Protein AF-A0A410PPL2-F1 (afdb_monomer)

Structure (mmCIF, N/CA/C/O backbone):
data_AF-A0A410PPL2-F1
#
_entry.id   AF-A0A410PPL2-F1
#
loop_
_atom_site.group_PDB
_atom_site.id
_atom_site.type_symbol
_atom_site.label_atom_id
_atom_site.label_alt_id
_atom_site.label_comp_id
_atom_site.label_asym_id
_atom_site.label_entity_id
_atom_site.label_seq_id
_atom_site.pdbx_PDB_ins_code
_atom_site.Cartn_x
_atom_site.Cartn_y
_atom_site.Cartn_z
_atom_site.occupancy
_atom_site.B_iso_or_equiv
_atom_site.auth_seq_id
_atom_site.auth_comp_id
_atom_site.auth_asym_id
_atom_site.auth_atom_id
_atom_site.pdbx_PDB_model_num
ATOM 1 N N . MET A 1 1 ? -19.068 -9.898 55.890 1.00 44.88 1 MET A N 1
ATOM 2 C CA . MET A 1 1 ? -19.303 -8.503 55.470 1.00 44.88 1 MET A CA 1
ATOM 3 C C . MET A 1 1 ? -19.093 -8.444 53.971 1.00 44.88 1 MET A C 1
ATOM 5 O O . MET A 1 1 ? -17.971 -8.667 53.539 1.00 44.88 1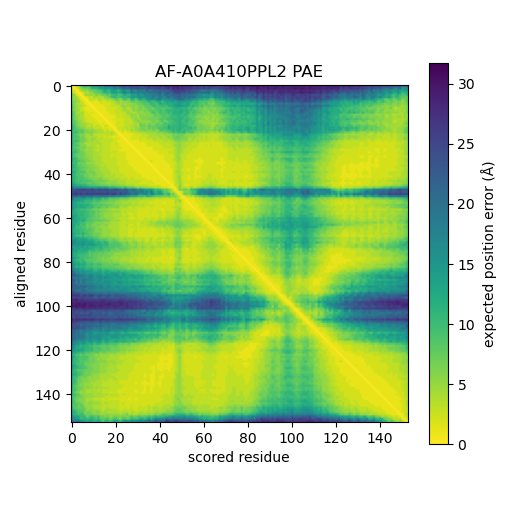 MET A O 1
ATOM 9 N N . SER A 1 2 ? -20.160 -8.252 53.198 1.00 61.88 2 SER A N 1
ATOM 10 C CA . SER A 1 2 ? -20.072 -7.863 51.789 1.00 61.88 2 SER A CA 1
ATOM 11 C C . SER A 1 2 ? -20.031 -6.339 51.734 1.00 61.88 2 SER A C 1
ATOM 13 O O . SER A 1 2 ? -20.792 -5.682 52.442 1.00 61.88 2 SER A O 1
ATOM 15 N N . PHE A 1 3 ? -19.109 -5.785 50.958 1.00 71.19 3 PHE A N 1
ATOM 16 C CA . PHE A 1 3 ? -19.099 -4.367 50.621 1.00 71.19 3 PHE A CA 1
ATOM 17 C C . PHE A 1 3 ? -19.673 -4.233 49.209 1.00 71.19 3 PHE A C 1
ATOM 19 O O . PHE A 1 3 ? -19.303 -5.001 48.322 1.00 71.19 3 PHE A O 1
ATOM 26 N N . GLU A 1 4 ? -20.597 -3.298 49.017 1.00 74.38 4 GLU A N 1
ATOM 27 C CA . GLU A 1 4 ? -21.098 -2.909 47.700 1.00 74.38 4 GLU A CA 1
ATOM 28 C C . GLU A 1 4 ? -20.439 -1.586 47.325 1.00 74.38 4 GLU A C 1
ATOM 30 O O . GLU A 1 4 ? -20.386 -0.657 48.133 1.00 74.38 4 GLU A O 1
ATOM 35 N N . VAL A 1 5 ? -19.875 -1.535 46.121 1.00 81.19 5 VAL A N 1
ATOM 36 C CA . VAL A 1 5 ? -19.275 -0.324 45.562 1.00 81.19 5 VAL A CA 1
ATOM 37 C C . VAL A 1 5 ? -20.275 0.242 44.566 1.00 81.19 5 VAL A C 1
ATOM 39 O O . VAL A 1 5 ? -20.570 -0.390 43.552 1.00 81.19 5 VAL A O 1
ATOM 42 N N . GLU A 1 6 ? -20.816 1.412 44.886 1.00 80.69 6 GLU A N 1
ATOM 43 C CA . GLU A 1 6 ? -21.735 2.147 44.018 1.00 80.69 6 GLU A CA 1
ATOM 44 C C . GLU A 1 6 ? -21.067 2.434 42.658 1.00 80.69 6 GLU A C 1
ATOM 46 O O . GLU A 1 6 ? -19.880 2.759 42.603 1.00 80.69 6 GLU A O 1
ATOM 51 N N . GLY A 1 7 ? -21.798 2.233 41.556 1.00 81.62 7 GLY A N 1
ATOM 52 C CA . GLY A 1 7 ? -21.301 2.425 40.184 1.00 81.62 7 GLY A CA 1
ATOM 53 C C . GLY A 1 7 ? -20.467 1.275 39.592 1.00 81.62 7 GLY A C 1
ATOM 54 O O . GLY A 1 7 ? -20.203 1.270 38.392 1.00 81.62 7 GLY A O 1
ATOM 55 N N . LEU A 1 8 ? -20.082 0.254 40.373 1.00 85.38 8 LEU A N 1
ATOM 56 C CA . LEU A 1 8 ? -19.244 -0.849 39.868 1.00 85.38 8 LEU A CA 1
ATOM 57 C C . LEU A 1 8 ? -19.953 -1.707 38.807 1.00 85.38 8 LEU A C 1
ATOM 59 O O . LEU A 1 8 ? -19.332 -2.124 37.828 1.00 85.38 8 LEU A O 1
ATOM 63 N N . GLU A 1 9 ? -21.241 -1.999 39.000 1.00 85.56 9 GLU A N 1
ATOM 64 C CA . GLU A 1 9 ? -21.988 -2.824 38.044 1.00 85.56 9 GLU A CA 1
ATOM 65 C C . GLU A 1 9 ? -22.303 -2.043 36.760 1.00 85.56 9 GLU A C 1
ATOM 67 O O . GLU A 1 9 ? -22.231 -2.615 35.677 1.00 85.56 9 GLU A O 1
ATOM 72 N N . GL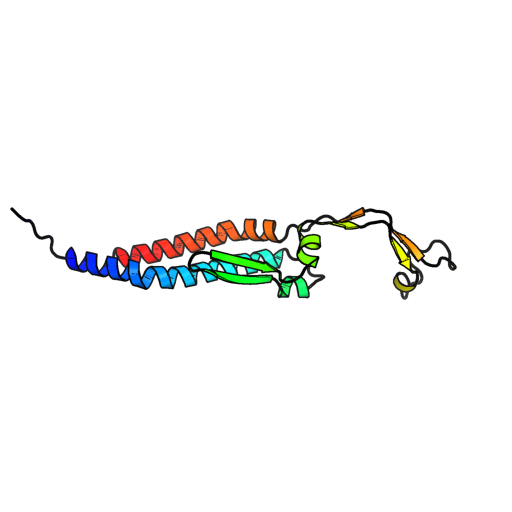U A 1 10 ? -22.562 -0.736 36.858 1.00 84.50 10 GLU A N 1
ATOM 73 C CA . GLU A 1 10 ? -22.753 0.159 35.706 1.00 84.50 10 GLU A CA 1
ATOM 74 C C . GLU A 1 10 ? -21.478 0.229 34.858 1.00 84.50 10 GLU A C 1
ATOM 76 O O . GLU A 1 10 ? -21.509 -0.095 33.670 1.00 84.50 10 GLU A O 1
ATOM 81 N N . TRP A 1 11 ? -20.335 0.490 35.497 1.00 84.25 11 TRP A N 1
ATOM 82 C CA . TRP A 1 11 ? -19.019 0.478 34.854 1.00 84.25 11 TRP A CA 1
ATOM 83 C C . TRP A 1 11 ? -18.711 -0.857 34.158 1.00 84.25 11 TRP A C 1
ATOM 85 O O . TRP A 1 11 ? -18.206 -0.907 33.035 1.00 84.25 11 TRP A O 1
ATOM 95 N N . LYS A 1 12 ? -19.061 -1.980 34.795 1.00 86.31 12 LYS A N 1
ATOM 96 C CA . LYS A 1 12 ? -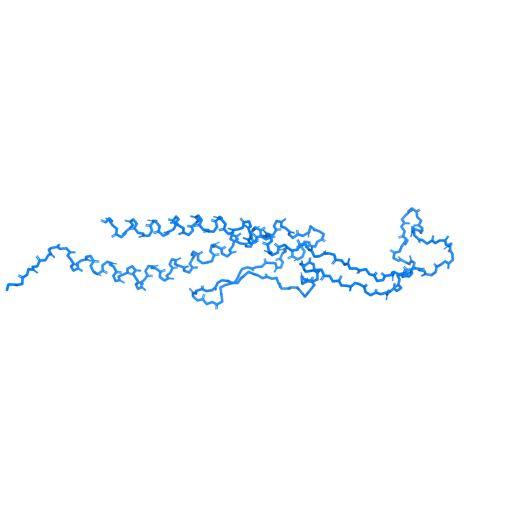18.887 -3.317 34.213 1.00 86.31 12 LYS A CA 1
ATOM 97 C C . LYS A 1 12 ? -19.764 -3.528 32.975 1.00 86.31 12 LYS A C 1
ATOM 99 O O . LYS A 1 12 ? -19.300 -4.142 32.013 1.00 86.31 12 LYS A O 1
ATOM 104 N N . GLN A 1 13 ? -21.006 -3.043 32.974 1.00 86.50 13 GLN A N 1
ATOM 105 C CA . GLN A 1 13 ? -21.880 -3.115 31.796 1.00 86.50 13 GLN A CA 1
ATOM 106 C C . GLN A 1 13 ? -21.340 -2.258 30.643 1.00 86.50 13 GLN A C 1
ATOM 108 O O . GLN A 1 13 ? -21.337 -2.708 29.495 1.00 86.50 13 GLN A O 1
ATOM 113 N N . GLU A 1 14 ? -20.817 -1.066 30.933 1.00 83.81 14 GLU A N 1
ATOM 114 C CA . GLU A 1 14 ? -20.192 -0.196 29.930 1.00 83.81 14 GLU A CA 1
ATOM 115 C C . GLU A 1 14 ? -18.938 -0.824 29.318 1.00 83.81 14 GLU A C 1
ATOM 117 O O . GLU A 1 14 ? -18.799 -0.875 28.091 1.00 83.81 14 GLU A O 1
ATOM 122 N N . LEU A 1 15 ? -18.076 -1.412 30.149 1.00 85.00 15 LEU A N 1
ATOM 123 C CA . LEU A 1 15 ? -16.922 -2.175 29.680 1.00 85.00 15 LEU A CA 1
ATOM 124 C C . LEU A 1 15 ? -17.317 -3.339 28.773 1.00 85.00 15 LEU A C 1
ATOM 126 O O . LEU A 1 15 ? -16.686 -3.559 27.734 1.00 85.00 15 LEU A O 1
ATOM 130 N N . LEU A 1 16 ? -18.349 -4.097 29.150 1.00 86.94 16 LEU A N 1
ATOM 131 C CA . LEU A 1 16 ? -18.837 -5.221 28.352 1.00 86.94 16 LEU A CA 1
ATOM 132 C C . LEU A 1 16 ? -19.382 -4.751 27.004 1.00 86.94 16 LEU A C 1
ATOM 134 O O . LEU A 1 16 ? -19.086 -5.372 25.981 1.00 86.94 16 LEU A O 1
ATOM 138 N N . LYS A 1 17 ? -20.122 -3.640 26.982 1.00 86.12 17 LYS A N 1
ATOM 139 C CA . LYS A 1 17 ? -20.624 -3.031 25.748 1.00 86.12 17 LYS A CA 1
ATOM 140 C C . LYS A 1 17 ? -19.478 -2.621 24.826 1.00 86.12 17 LYS A C 1
ATOM 142 O O . LYS A 1 17 ? -19.474 -2.965 23.646 1.00 86.12 17 LYS A O 1
ATOM 147 N N . ILE A 1 18 ? -18.462 -1.947 25.358 1.00 83.44 18 ILE A N 1
ATOM 148 C CA . ILE A 1 18 ? -17.319 -1.492 24.560 1.00 83.44 18 ILE A CA 1
ATOM 149 C C . ILE A 1 18 ? -16.506 -2.675 24.034 1.00 83.44 18 ILE A C 1
ATOM 151 O O . ILE A 1 18 ? -16.165 -2.705 22.852 1.00 83.44 18 ILE A O 1
ATOM 155 N N . THR A 1 19 ? -16.254 -3.677 24.874 1.00 84.56 19 THR A N 1
ATOM 156 C CA . THR A 1 19 ? -15.464 -4.859 24.505 1.00 84.56 19 THR A CA 1
ATOM 157 C C . THR A 1 19 ? -16.157 -5.697 23.430 1.00 84.56 19 THR A C 1
ATOM 159 O O . THR A 1 19 ? -15.510 -6.154 22.487 1.00 84.56 19 THR A O 1
ATOM 162 N N . ASN A 1 20 ? -17.472 -5.896 23.553 1.00 86.19 20 ASN A N 1
ATOM 163 C CA . ASN A 1 20 ? -18.214 -6.801 22.677 1.00 86.19 20 ASN A CA 1
ATOM 164 C C . ASN A 1 20 ? -18.746 -6.123 21.409 1.00 86.19 20 ASN A C 1
ATOM 166 O O . ASN A 1 20 ? -18.865 -6.786 20.379 1.00 86.19 20 ASN A O 1
ATOM 170 N N . GLU A 1 21 ? -19.059 -4.826 21.460 1.00 85.19 21 GLU A N 1
ATOM 171 C CA . GLU A 1 21 ? -19.759 -4.133 20.372 1.00 85.19 21 GLU A CA 1
ATOM 172 C C . GLU A 1 21 ? -18.904 -3.036 19.733 1.00 85.19 21 GLU A C 1
ATOM 174 O O . GLU A 1 21 ? -18.677 -3.053 18.520 1.00 85.19 21 GLU A O 1
ATOM 179 N N . THR A 1 22 ? -18.406 -2.084 20.525 1.00 84.62 22 THR A N 1
ATOM 180 C CA . THR A 1 22 ? -17.714 -0.897 19.995 1.00 84.62 22 THR A CA 1
ATOM 181 C C . THR A 1 22 ? -16.348 -1.255 19.419 1.00 84.62 22 THR A C 1
ATOM 183 O O . THR A 1 22 ? -16.066 -0.966 18.254 1.00 84.62 22 THR A O 1
ATOM 186 N N . PHE A 1 23 ? -15.514 -1.942 20.202 1.00 88.44 23 PHE A N 1
ATOM 187 C CA . PHE A 1 23 ? -14.137 -2.251 19.831 1.00 88.44 23 PHE A CA 1
ATOM 188 C C . PHE A 1 23 ? -14.039 -3.099 18.554 1.00 88.44 23 PHE A C 1
ATOM 190 O O . PHE A 1 23 ? -13.285 -2.713 17.662 1.00 88.44 23 PHE A O 1
ATOM 197 N N . PRO A 1 24 ? -14.795 -4.201 18.365 1.00 89.69 24 PRO A N 1
ATOM 198 C CA . PRO A 1 24 ? -14.678 -5.005 17.148 1.00 89.69 24 PRO A CA 1
ATOM 199 C C . PRO A 1 24 ? -15.021 -4.231 15.871 1.00 89.69 24 PRO A C 1
ATOM 201 O O . PRO A 1 24 ? -14.362 -4.429 14.848 1.00 89.69 24 PRO A O 1
ATOM 204 N N . ASN A 1 25 ? -16.021 -3.348 15.937 1.00 89.25 25 ASN A N 1
ATOM 205 C CA . ASN A 1 25 ? -16.466 -2.539 14.806 1.00 89.25 25 ASN A CA 1
ATOM 206 C C . ASN A 1 25 ? -15.483 -1.404 14.496 1.00 89.25 25 ASN A C 1
ATOM 208 O O . ASN A 1 25 ? -15.115 -1.204 13.337 1.00 89.25 25 ASN A O 1
ATOM 212 N N . GLU A 1 26 ? -15.031 -0.672 15.517 1.00 91.94 26 GLU A N 1
ATOM 213 C CA . GLU A 1 26 ? -14.055 0.407 15.338 1.00 91.94 26 GLU A CA 1
ATOM 214 C C . GLU A 1 26 ? -12.695 -0.129 14.900 1.00 91.94 26 GLU A C 1
ATOM 216 O O . GLU A 1 26 ? -12.119 0.394 13.952 1.00 91.94 26 GLU A O 1
ATOM 221 N N . LYS A 1 27 ? -12.234 -1.241 15.481 1.00 93.25 27 LYS A N 1
ATOM 222 C CA . LYS A 1 27 ? -10.985 -1.899 15.084 1.00 93.25 27 LYS A CA 1
ATOM 223 C C . LYS A 1 27 ? -10.978 -2.261 13.600 1.00 93.25 27 LYS A C 1
ATOM 225 O O . LYS A 1 27 ? -9.953 -2.110 12.950 1.00 93.25 27 LYS A O 1
ATOM 230 N N . GLN A 1 28 ? -12.093 -2.733 13.038 1.00 92.75 28 GLN A N 1
ATOM 231 C CA . GLN A 1 28 ? -12.160 -3.018 11.599 1.00 92.75 28 GLN A CA 1
ATOM 232 C C . GLN A 1 28 ? -12.024 -1.755 10.744 1.00 92.75 28 GLN A C 1
ATOM 234 O O . GLN A 1 28 ? -11.330 -1.779 9.727 1.00 92.75 28 GLN A O 1
ATOM 239 N N . ARG A 1 29 ? -12.659 -0.652 11.156 1.00 93.06 29 ARG A N 1
ATOM 240 C CA . ARG A 1 29 ? -12.526 0.643 10.472 1.00 93.06 29 ARG A CA 1
ATOM 241 C C . ARG A 1 29 ? -11.094 1.155 10.552 1.00 93.06 29 ARG A C 1
ATOM 243 O O . ARG A 1 29 ? -10.557 1.604 9.543 1.00 93.06 29 ARG A O 1
ATOM 250 N N . GLU A 1 30 ? -10.476 1.029 11.720 1.00 95.50 30 GLU A N 1
ATOM 251 C CA . GLU A 1 30 ? -9.100 1.458 11.936 1.00 95.50 30 GLU A CA 1
ATOM 252 C C . GLU A 1 30 ? -8.117 0.607 11.127 1.00 95.50 30 GLU A C 1
ATOM 254 O O . GLU A 1 30 ? -7.261 1.132 10.421 1.00 95.50 30 GLU A O 1
ATOM 259 N N . LEU A 1 31 ? -8.320 -0.712 11.101 1.00 95.81 31 LEU A N 1
ATOM 260 C CA . LEU A 1 31 ? -7.550 -1.641 10.278 1.00 95.81 31 LEU A CA 1
ATOM 261 C C . LEU A 1 31 ? -7.626 -1.289 8.780 1.00 95.81 31 LEU A C 1
ATOM 263 O O . LEU A 1 31 ? -6.621 -1.329 8.068 1.00 95.81 31 LEU A O 1
ATOM 267 N N . GLN A 1 32 ? -8.806 -0.902 8.292 1.00 95.44 32 GLN A N 1
ATOM 268 C CA . GLN A 1 32 ? -8.967 -0.433 6.918 1.00 95.44 32 GLN A CA 1
ATOM 269 C C . GLN A 1 32 ? -8.246 0.902 6.680 1.00 95.44 32 GLN A C 1
ATOM 271 O O . GLN A 1 32 ? -7.587 1.082 5.653 1.00 95.44 32 GLN A O 1
ATOM 276 N N . LYS A 1 33 ? -8.342 1.833 7.634 1.00 96.19 33 LYS A N 1
ATOM 277 C CA . LYS A 1 33 ? -7.700 3.149 7.571 1.00 96.19 33 LYS A CA 1
ATOM 278 C C . LYS A 1 33 ? -6.179 3.028 7.484 1.00 96.19 33 LYS A C 1
ATOM 280 O O . LYS A 1 33 ? -5.589 3.606 6.569 1.00 96.19 33 LYS A O 1
ATOM 285 N N . ILE A 1 34 ? -5.553 2.230 8.351 1.00 96.94 34 ILE A N 1
ATOM 286 C CA . ILE A 1 34 ? -4.098 2.011 8.314 1.00 96.94 34 ILE A CA 1
ATOM 287 C C . ILE A 1 34 ? -3.657 1.301 7.027 1.00 96.94 34 ILE A C 1
ATOM 289 O O . ILE A 1 34 ? -2.600 1.623 6.484 1.00 96.94 34 ILE A O 1
ATOM 293 N N . GLY A 1 35 ? -4.485 0.405 6.477 1.00 96.56 35 GLY A N 1
ATOM 294 C CA . GLY A 1 35 ? -4.235 -0.215 5.176 1.00 96.56 35 GLY A CA 1
ATOM 295 C C . GLY A 1 35 ? -4.204 0.819 4.044 1.00 96.56 35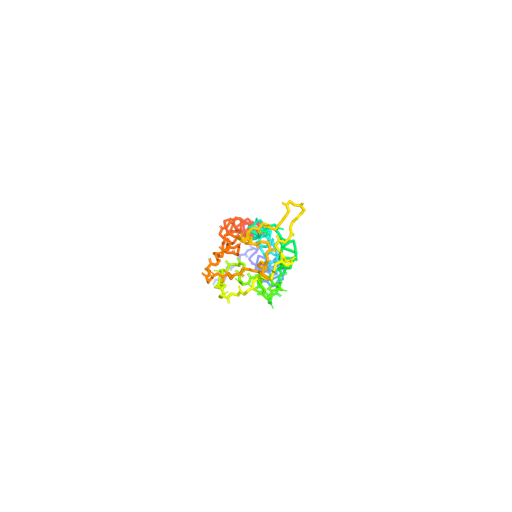 GLY A C 1
ATOM 296 O O . GLY A 1 35 ? -3.240 0.879 3.281 1.00 96.56 35 GLY A O 1
ATOM 297 N N . HIS A 1 36 ? -5.183 1.728 4.001 1.00 96.81 36 HIS A N 1
ATOM 298 C CA . HIS A 1 36 ? -5.189 2.830 3.034 1.00 96.81 36 HIS A CA 1
ATOM 299 C C . HIS A 1 36 ? -4.039 3.826 3.243 1.00 96.81 36 HIS A C 1
ATOM 301 O O . HIS A 1 36 ? -3.541 4.407 2.273 1.00 96.81 36 HIS A O 1
ATOM 307 N N . MET A 1 37 ? -3.585 4.026 4.485 1.00 97.31 37 MET A N 1
ATOM 308 C CA . MET A 1 37 ? -2.373 4.803 4.758 1.00 97.31 37 MET A CA 1
ATOM 309 C C . MET A 1 37 ? -1.151 4.132 4.132 1.00 97.31 37 MET A C 1
ATOM 311 O O . MET A 1 37 ? -0.437 4.792 3.380 1.00 97.31 37 MET A O 1
ATOM 315 N N . ALA A 1 38 ? -0.948 2.833 4.364 1.00 96.81 38 ALA A N 1
ATOM 316 C CA . ALA A 1 38 ? 0.129 2.071 3.735 1.00 96.81 38 ALA A CA 1
ATOM 317 C C . ALA A 1 38 ? 0.062 2.142 2.201 1.00 96.81 38 ALA A C 1
ATOM 319 O O . ALA A 1 38 ? 1.051 2.481 1.552 1.00 96.81 38 ALA A O 1
ATOM 320 N N . GLU A 1 39 ? -1.115 1.923 1.612 1.00 95.75 39 GLU A N 1
ATOM 321 C CA . GLU A 1 39 ? -1.333 2.025 0.166 1.00 95.75 39 GLU A CA 1
ATOM 322 C C . GLU A 1 39 ? -0.922 3.395 -0.393 1.00 95.75 39 GLU A C 1
ATOM 324 O O . GLU A 1 39 ? -0.222 3.478 -1.408 1.00 95.75 39 GLU A O 1
ATOM 329 N N . ARG A 1 40 ? -1.318 4.484 0.278 1.00 95.25 40 ARG A N 1
ATOM 330 C CA . ARG A 1 40 ? -0.977 5.852 -0.133 1.00 95.25 40 ARG A CA 1
ATOM 331 C C . ARG A 1 40 ? 0.528 6.088 -0.129 1.00 95.25 40 ARG A C 1
ATOM 333 O O . ARG A 1 40 ? 1.037 6.717 -1.055 1.00 95.25 40 ARG A O 1
ATOM 340 N N . GLU A 1 41 ? 1.227 5.614 0.896 1.00 96.00 41 GLU A N 1
ATOM 341 C CA . GLU A 1 41 ? 2.676 5.787 1.015 1.00 96.00 41 GLU A CA 1
ATOM 342 C C . GLU A 1 41 ? 3.427 4.936 -0.017 1.00 96.00 41 GLU A C 1
ATOM 344 O O . GLU A 1 41 ? 4.304 5.449 -0.70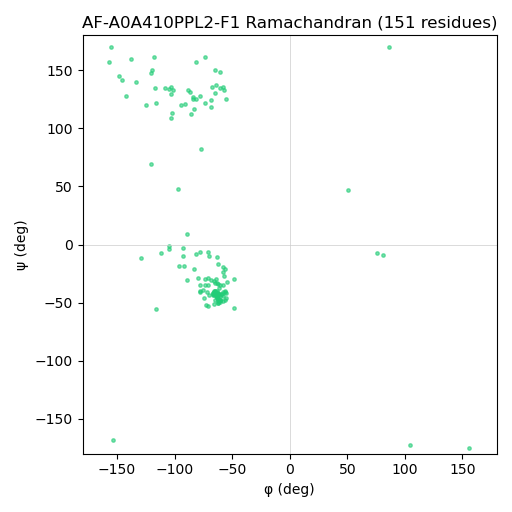8 1.00 96.00 41 GLU A O 1
ATOM 349 N N . ILE A 1 42 ? 3.024 3.678 -0.224 1.00 95.06 42 ILE A N 1
ATOM 350 C CA . ILE A 1 42 ? 3.600 2.797 -1.253 1.00 95.06 42 ILE A CA 1
ATOM 351 C C . ILE A 1 42 ? 3.440 3.404 -2.654 1.00 95.06 42 ILE A C 1
ATOM 353 O O . ILE A 1 42 ? 4.396 3.417 -3.436 1.00 95.06 42 ILE A O 1
ATOM 357 N N . LYS A 1 43 ? 2.275 3.987 -2.977 1.00 93.12 43 LYS A N 1
ATOM 358 C CA . LYS A 1 43 ? 2.017 4.615 -4.290 1.00 93.12 43 LYS A CA 1
ATOM 359 C C . LYS A 1 43 ? 3.014 5.714 -4.659 1.00 93.12 43 LYS A C 1
ATOM 361 O O . LYS A 1 43 ? 3.247 5.918 -5.855 1.00 93.12 43 LYS A O 1
ATOM 366 N N . GLN A 1 44 ? 3.614 6.391 -3.678 1.00 92.81 44 GLN A N 1
ATOM 367 C CA . GLN A 1 44 ? 4.611 7.442 -3.916 1.00 92.81 44 GLN A CA 1
ATOM 368 C C . GLN A 1 44 ? 5.924 6.887 -4.481 1.00 92.81 44 GLN A C 1
ATOM 370 O O . GLN A 1 44 ? 6.584 7.563 -5.268 1.00 92.81 44 GLN A O 1
ATOM 375 N N . PHE A 1 45 ? 6.277 5.648 -4.133 1.00 93.19 45 PHE A N 1
ATOM 376 C CA . PHE A 1 45 ? 7.523 5.007 -4.560 1.00 93.19 45 PHE A CA 1
ATOM 377 C C . PHE A 1 45 ? 7.373 4.173 -5.837 1.00 93.19 45 PHE A C 1
ATOM 379 O O . PHE A 1 45 ? 8.377 3.759 -6.422 1.00 93.19 45 PHE A O 1
ATOM 386 N N . ILE A 1 46 ? 6.140 3.947 -6.304 1.00 90.75 46 ILE A N 1
ATOM 387 C CA . ILE A 1 46 ? 5.881 3.256 -7.570 1.00 90.75 46 ILE A CA 1
ATOM 388 C C . ILE A 1 46 ? 6.341 4.145 -8.743 1.00 90.75 46 ILE A C 1
ATOM 390 O O . ILE A 1 46 ? 5.867 5.285 -8.861 1.00 90.75 46 ILE A O 1
ATOM 394 N N . PRO A 1 47 ? 7.223 3.646 -9.634 1.00 85.38 47 PRO A N 1
ATOM 395 C CA . PRO A 1 47 ? 7.734 4.410 -10.770 1.00 85.38 47 PRO A CA 1
ATOM 396 C C . PRO A 1 47 ? 6.615 4.846 -11.732 1.00 85.38 47 PRO A C 1
ATOM 398 O O . PRO A 1 47 ? 5.737 4.064 -12.098 1.00 85.38 47 PRO A O 1
ATOM 401 N N . VAL A 1 48 ? 6.674 6.117 -12.146 1.00 67.44 48 VAL A N 1
ATOM 402 C CA . VAL A 1 48 ? 5.609 6.839 -12.872 1.00 67.44 48 VAL A CA 1
ATOM 403 C C . VAL A 1 48 ? 5.304 6.254 -14.254 1.00 67.44 48 VAL A C 1
ATOM 405 O O . VAL A 1 48 ? 4.151 6.307 -14.676 1.00 67.44 48 VAL A O 1
ATOM 408 N N . ASP A 1 49 ? 6.284 5.637 -14.923 1.00 59.59 49 ASP A N 1
ATOM 409 C CA . ASP A 1 49 ? 6.137 5.109 -16.293 1.00 59.59 49 ASP A CA 1
ATOM 410 C C . ASP A 1 49 ? 5.004 4.078 -16.436 1.00 59.59 49 ASP A C 1
ATOM 412 O O . ASP A 1 49 ? 4.491 3.847 -17.529 1.00 59.59 49 ASP A O 1
ATOM 416 N N . THR A 1 50 ? 4.565 3.477 -15.328 1.00 59.28 50 THR A N 1
ATOM 417 C CA . THR A 1 50 ? 3.494 2.480 -15.311 1.00 59.28 50 THR A CA 1
ATOM 418 C C . THR A 1 50 ? 2.340 2.952 -14.433 1.00 59.28 50 THR A C 1
ATOM 420 O O . THR A 1 50 ? 2.064 2.386 -13.379 1.00 59.28 50 THR A O 1
ATOM 423 N N . GLY A 1 51 ? 1.607 3.983 -14.868 1.00 77.75 51 GLY A N 1
ATOM 424 C CA . GLY A 1 51 ? 0.375 4.427 -14.191 1.00 77.75 51 GLY A CA 1
ATOM 425 C C . GLY A 1 51 ? -0.593 3.273 -13.872 1.00 77.75 51 GLY A C 1
ATOM 426 O O . GLY A 1 51 ? -1.259 3.296 -12.840 1.00 77.75 51 GLY A O 1
ATOM 427 N N . ARG A 1 52 ? -0.574 2.207 -14.690 1.00 87.38 52 ARG A N 1
ATOM 428 C CA . ARG A 1 52 ? -1.262 0.934 -14.430 1.00 87.38 52 ARG A CA 1
ATOM 429 C C . ARG A 1 52 ? -0.827 0.261 -13.124 1.00 87.38 52 ARG A C 1
ATOM 431 O O . ARG A 1 52 ? -1.698 -0.111 -12.353 1.00 87.38 52 ARG A O 1
ATOM 438 N N . LEU A 1 53 ? 0.479 0.137 -12.866 1.00 90.31 53 LEU A N 1
ATOM 439 C CA . LEU A 1 53 ? 1.018 -0.505 -11.658 1.00 90.31 53 LEU A CA 1
ATOM 440 C C . LEU A 1 53 ? 0.597 0.253 -10.396 1.00 90.31 53 LEU A C 1
ATOM 442 O O . LEU A 1 53 ? 0.223 -0.332 -9.385 1.00 90.31 53 LEU A O 1
ATOM 446 N N . ARG A 1 54 ? 0.638 1.587 -10.468 1.00 90.69 54 ARG A N 1
ATOM 447 C CA . ARG A 1 54 ? 0.180 2.442 -9.372 1.00 90.69 54 ARG A CA 1
ATOM 448 C C . ARG A 1 54 ? -1.322 2.294 -9.141 1.00 90.69 54 ARG A C 1
ATOM 450 O O . ARG A 1 54 ? -1.751 2.283 -7.993 1.00 90.69 54 ARG A O 1
ATOM 457 N N . ALA A 1 55 ? -2.111 2.196 -10.208 1.00 90.62 55 ALA A N 1
ATOM 458 C CA . ALA A 1 55 ? -3.559 2.029 -10.123 1.00 90.62 55 ALA A CA 1
ATOM 459 C C . ALA A 1 55 ? -3.978 0.638 -9.617 1.00 90.62 55 ALA A C 1
ATOM 461 O O . ALA A 1 55 ? -5.022 0.528 -8.983 1.00 90.62 55 ALA A O 1
ATOM 462 N N . SER A 1 56 ? -3.175 -0.401 -9.864 1.00 91.25 56 SER A N 1
ATOM 463 C CA . SER A 1 56 ? -3.455 -1.773 -9.424 1.00 91.25 56 SER A CA 1
ATOM 464 C C . SER A 1 56 ? -3.075 -2.059 -7.970 1.00 91.25 56 SER A C 1
ATOM 466 O O . SER A 1 56 ? -3.412 -3.133 -7.478 1.00 91.25 56 SER A O 1
ATOM 468 N N . LEU A 1 57 ? -2.385 -1.141 -7.279 1.00 93.19 57 LEU A N 1
ATOM 469 C CA . LEU A 1 57 ? -2.155 -1.263 -5.840 1.00 93.19 57 LEU A CA 1
ATOM 470 C C . LEU A 1 57 ? -3.453 -0.957 -5.080 1.00 93.19 57 LEU A C 1
ATOM 472 O O . LEU A 1 57 ? -3.991 0.151 -5.197 1.00 93.19 57 LEU A O 1
ATOM 476 N N . ASN A 1 58 ? -3.910 -1.922 -4.284 1.00 94.31 58 ASN A N 1
ATOM 477 C CA . ASN A 1 58 ? -5.125 -1.828 -3.486 1.00 94.31 58 ASN A CA 1
ATOM 478 C C . ASN A 1 58 ? -4.942 -2.397 -2.070 1.00 94.31 58 ASN A C 1
ATOM 480 O O . ASN A 1 58 ? -4.027 -3.178 -1.800 1.00 94.31 58 ASN A O 1
ATOM 484 N N . THR A 1 59 ? -5.836 -1.970 -1.179 1.00 95.62 59 THR A N 1
ATOM 485 C CA . THR A 1 59 ? -6.000 -2.488 0.182 1.00 95.62 59 THR A CA 1
ATOM 486 C C . THR A 1 59 ? -7.240 -3.367 0.250 1.00 95.62 59 THR A C 1
ATOM 488 O O . THR A 1 59 ? -8.311 -2.957 -0.201 1.00 95.62 59 THR A O 1
ATOM 491 N N . GLN A 1 60 ? -7.121 -4.541 0.864 1.00 93.69 60 GLN A N 1
ATOM 492 C CA . GLN A 1 60 ? -8.230 -5.460 1.109 1.00 93.69 60 GLN A CA 1
ATOM 493 C C . GLN A 1 60 ? -8.189 -5.958 2.553 1.00 93.69 60 GLN A C 1
ATOM 495 O O . GLN A 1 60 ? -7.122 -6.253 3.088 1.00 93.69 60 GLN A O 1
ATOM 500 N N . LEU A 1 61 ? -9.352 -6.070 3.192 1.00 93.19 61 LEU A N 1
ATOM 501 C CA . LEU A 1 61 ? -9.471 -6.759 4.475 1.00 93.19 61 LEU A CA 1
ATOM 502 C C . LEU A 1 61 ? -9.597 -8.258 4.203 1.00 93.19 61 LEU A C 1
ATOM 504 O O . LEU A 1 61 ? -10.561 -8.688 3.574 1.00 93.19 61 LEU A O 1
ATOM 508 N N . LEU A 1 62 ? -8.619 -9.038 4.662 1.00 90.75 62 LEU A N 1
ATOM 509 C CA . LEU A 1 62 ? -8.622 -10.493 4.512 1.00 90.75 62 LEU A CA 1
ATOM 510 C C . LEU A 1 62 ? -9.557 -11.136 5.545 1.00 90.75 62 LEU A C 1
ATOM 512 O O . LEU A 1 62 ? -10.299 -12.070 5.250 1.00 90.75 62 LEU A O 1
ATOM 516 N N . ASP A 1 63 ? -9.519 -10.607 6.767 1.00 89.94 63 ASP A N 1
ATOM 517 C CA . ASP A 1 63 ? -10.327 -11.046 7.895 1.00 89.94 63 ASP A CA 1
ATOM 518 C C . ASP A 1 63 ? -10.529 -9.885 8.895 1.00 89.94 63 ASP A C 1
ATOM 520 O O . ASP A 1 63 ? -10.248 -8.722 8.603 1.00 89.94 63 ASP A O 1
ATOM 524 N N . LYS A 1 64 ? -11.043 -10.179 10.098 1.00 88.38 64 LYS A N 1
ATOM 525 C CA . LYS A 1 64 ? -11.328 -9.161 11.128 1.00 88.38 64 LYS A CA 1
ATOM 526 C C . LYS A 1 64 ? -10.080 -8.526 11.765 1.00 88.38 64 LYS A C 1
ATOM 528 O O . LYS A 1 64 ? -10.238 -7.607 12.566 1.00 88.38 64 LYS A O 1
ATOM 533 N N . ASN A 1 65 ? -8.895 -9.060 11.506 1.00 90.56 65 ASN A N 1
ATOM 534 C CA . A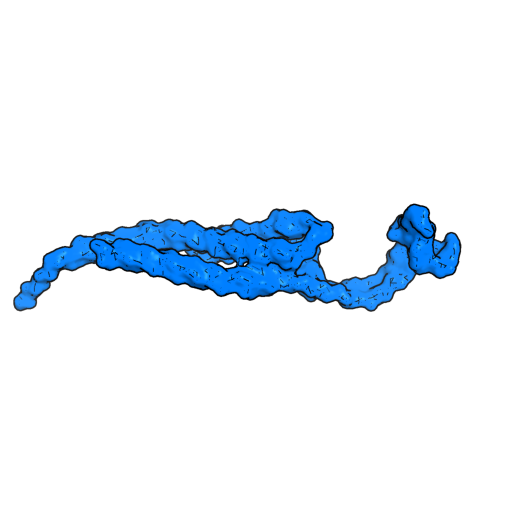SN A 1 65 ? -7.613 -8.725 12.127 1.00 90.56 65 ASN A CA 1
ATOM 535 C C . ASN A 1 65 ? -6.507 -8.441 11.097 1.00 90.56 65 ASN A C 1
ATOM 537 O O . ASN A 1 65 ? -5.458 -7.930 11.477 1.00 90.56 65 ASN A O 1
ATOM 541 N N . THR A 1 66 ? -6.735 -8.752 9.822 1.00 91.81 66 THR A N 1
ATOM 542 C CA . THR A 1 66 ? -5.711 -8.694 8.779 1.00 91.81 66 THR A CA 1
ATOM 543 C C . THR A 1 66 ? -6.155 -7.812 7.617 1.00 91.81 66 THR A C 1
ATOM 545 O O . THR A 1 66 ? -7.142 -8.106 6.939 1.00 91.81 66 THR A O 1
ATOM 548 N N . ALA A 1 67 ? -5.387 -6.755 7.349 1.00 93.38 67 ALA A N 1
ATOM 549 C CA . ALA A 1 67 ? -5.436 -6.010 6.095 1.00 93.38 67 ALA A CA 1
ATOM 550 C C . ALA A 1 67 ? -4.242 -6.405 5.222 1.00 93.38 67 ALA A C 1
ATOM 552 O O . ALA A 1 67 ? -3.109 -6.478 5.696 1.00 93.38 67 ALA A O 1
ATOM 553 N N . GLN A 1 68 ? -4.497 -6.629 3.940 1.00 93.50 68 GLN A N 1
ATOM 554 C CA . GLN A 1 68 ? -3.483 -6.860 2.927 1.00 93.50 68 GLN A CA 1
ATOM 555 C C . GLN A 1 68 ? -3.402 -5.641 2.014 1.00 93.50 68 GLN A C 1
ATOM 557 O O . GLN A 1 68 ? -4.422 -5.133 1.552 1.00 93.50 68 GLN A O 1
ATOM 562 N N . VAL A 1 69 ? -2.180 -5.203 1.719 1.00 94.19 69 VAL A N 1
ATOM 563 C CA . VAL A 1 69 ? -1.908 -4.211 0.676 1.00 94.19 69 VAL A CA 1
ATOM 564 C C . VAL A 1 69 ? -1.062 -4.887 -0.388 1.00 94.19 69 VAL A C 1
ATOM 566 O O . VAL A 1 69 ? 0.001 -5.431 -0.089 1.00 94.19 69 VAL A O 1
ATOM 569 N N . GLY A 1 70 ? -1.551 -4.901 -1.622 1.00 93.19 70 GLY A N 1
ATOM 570 C CA . GLY A 1 70 ? -0.954 -5.692 -2.689 1.00 93.19 70 GLY A CA 1
ATOM 571 C C . GLY A 1 70 ? -1.255 -5.141 -4.072 1.00 93.19 70 GLY A C 1
ATOM 572 O O . GLY A 1 70 ? -2.056 -4.222 -4.240 1.00 93.19 70 GLY A O 1
ATOM 573 N N . VAL A 1 71 ? -0.566 -5.698 -5.065 1.00 91.81 71 VAL A N 1
ATOM 574 C CA . VAL A 1 71 ? -0.715 -5.324 -6.471 1.00 91.81 71 VAL A CA 1
ATOM 575 C C . VAL A 1 71 ? -1.220 -6.521 -7.262 1.00 91.81 71 VAL A C 1
ATOM 577 O O . VAL A 1 71 ? -0.668 -7.609 -7.139 1.00 91.81 71 VAL A O 1
ATOM 580 N N . ASP A 1 72 ? -2.203 -6.294 -8.128 1.00 87.88 72 ASP A N 1
ATOM 581 C CA . ASP A 1 72 ? -2.796 -7.322 -8.994 1.00 87.88 72 ASP A CA 1
ATOM 582 C C . ASP A 1 72 ? -2.189 -7.331 -10.414 1.00 87.88 72 ASP A C 1
ATOM 584 O O . ASP A 1 72 ? -2.881 -7.254 -11.429 1.00 87.88 72 ASP A O 1
ATOM 588 N N . THR A 1 73 ? -0.857 -7.300 -10.513 1.00 88.69 73 THR A N 1
ATOM 589 C CA . THR A 1 73 ? -0.167 -7.411 -11.809 1.00 88.69 73 THR A CA 1
ATOM 590 C C . THR A 1 73 ? 1.112 -8.224 -11.689 1.00 88.69 73 THR A C 1
ATOM 592 O O . THR A 1 73 ? 1.989 -7.858 -10.908 1.00 88.69 73 THR A O 1
ATOM 595 N N . ASP A 1 74 ? 1.272 -9.233 -12.543 1.00 88.69 74 ASP A N 1
ATOM 596 C CA . ASP A 1 74 ? 2.401 -10.176 -12.502 1.00 88.69 74 ASP A CA 1
ATOM 597 C C . ASP A 1 74 ? 3.778 -9.496 -12.563 1.00 88.69 74 ASP A C 1
ATOM 599 O O . ASP A 1 74 ? 4.689 -9.824 -11.805 1.00 88.69 74 ASP A O 1
ATOM 603 N N . TYR A 1 75 ? 3.921 -8.475 -13.414 1.00 89.19 75 TYR A N 1
ATOM 604 C CA . TYR A 1 75 ? 5.188 -7.754 -13.591 1.00 89.19 75 TYR A CA 1
ATOM 605 C C . TYR A 1 75 ? 5.571 -6.872 -12.388 1.00 89.19 75 TYR A C 1
ATOM 607 O O . TYR A 1 75 ? 6.663 -6.303 -12.365 1.00 89.19 75 TYR A O 1
ATOM 615 N N . ALA A 1 76 ? 4.699 -6.724 -11.382 1.00 91.88 76 ALA A N 1
ATOM 616 C CA . ALA A 1 76 ? 4.991 -5.933 -10.186 1.00 91.88 76 ALA A CA 1
ATOM 617 C C . ALA A 1 76 ? 6.203 -6.479 -9.424 1.00 91.88 76 ALA A C 1
ATOM 619 O O . ALA A 1 76 ? 6.988 -5.696 -8.889 1.00 91.88 76 ALA A O 1
ATOM 620 N N . ILE A 1 77 ? 6.374 -7.805 -9.412 1.00 92.81 77 ILE A N 1
ATOM 621 C CA . ILE A 1 77 ? 7.484 -8.486 -8.738 1.00 92.81 77 ILE A CA 1
ATOM 622 C C . ILE A 1 77 ? 8.813 -8.062 -9.365 1.00 92.81 77 ILE A C 1
ATOM 624 O O . ILE A 1 77 ? 9.720 -7.630 -8.656 1.00 92.81 77 ILE A O 1
ATOM 628 N N . ASP A 1 78 ? 8.892 -8.092 -10.693 1.00 92.69 78 ASP A N 1
ATOM 629 C CA . ASP A 1 78 ? 10.082 -7.708 -11.456 1.00 92.69 78 ASP A CA 1
ATOM 630 C C . ASP A 1 78 ? 10.439 -6.228 -11.273 1.00 92.69 78 ASP A C 1
ATOM 632 O O . ASP A 1 78 ? 11.616 -5.860 -11.277 1.00 92.69 78 ASP A O 1
ATOM 636 N N . VAL A 1 79 ? 9.430 -5.367 -11.103 1.00 91.69 79 VAL A N 1
ATOM 637 C CA . VAL A 1 79 ? 9.627 -3.938 -10.824 1.00 91.69 79 VAL A CA 1
ATOM 638 C C . VAL A 1 79 ? 10.057 -3.710 -9.372 1.00 91.69 79 VAL A C 1
ATOM 640 O O . VAL A 1 79 ? 10.908 -2.852 -9.118 1.00 91.69 79 VAL A O 1
ATOM 643 N N . ASN A 1 80 ? 9.498 -4.454 -8.411 1.00 94.38 80 ASN A N 1
ATOM 644 C CA . ASN A 1 80 ? 9.830 -4.301 -6.995 1.00 94.38 80 ASN A CA 1
ATOM 645 C C . ASN A 1 80 ? 11.217 -4.861 -6.676 1.00 94.38 80 ASN A C 1
ATOM 647 O O . ASN A 1 80 ? 12.048 -4.139 -6.132 1.00 94.38 80 ASN A O 1
ATOM 651 N N . ASN A 1 81 ? 11.476 -6.110 -7.060 1.00 94.56 81 ASN A N 1
ATOM 652 C CA . ASN A 1 81 ? 12.655 -6.877 -6.650 1.00 94.56 81 ASN A CA 1
ATOM 653 C C . ASN A 1 81 ? 13.794 -6.813 -7.675 1.00 94.56 81 ASN A C 1
ATOM 655 O O . ASN A 1 81 ? 14.955 -7.053 -7.338 1.00 94.56 81 ASN A O 1
ATOM 659 N N . GLY A 1 82 ? 13.478 -6.428 -8.911 1.00 94.00 82 GLY A N 1
ATOM 660 C CA . GLY A 1 82 ? 14.406 -6.517 -10.026 1.00 94.00 82 GLY A CA 1
ATOM 661 C C . GLY A 1 82 ? 14.356 -7.889 -10.684 1.00 94.00 82 GLY A C 1
ATOM 662 O O . GLY A 1 82 ? 13.731 -8.822 -10.185 1.00 94.00 82 GLY A O 1
ATOM 663 N N . HIS A 1 83 ? 15.004 -7.999 -11.837 1.00 94.38 83 HIS A N 1
ATOM 664 C CA . HIS A 1 83 ? 15.038 -9.235 -12.612 1.00 94.38 83 HIS A CA 1
ATOM 665 C C . HIS A 1 83 ? 16.258 -9.278 -13.532 1.00 94.38 83 HIS A C 1
ATOM 667 O O . HIS A 1 83 ? 16.830 -8.249 -13.910 1.00 94.38 83 HIS A O 1
ATOM 673 N N . LEU A 1 84 ? 16.653 -10.492 -13.918 1.00 94.00 84 LEU A N 1
ATOM 674 C CA . LEU A 1 84 ? 17.672 -10.708 -14.935 1.00 94.00 84 LEU A CA 1
ATOM 675 C C . LEU A 1 84 ? 17.027 -10.652 -16.321 1.00 94.00 84 LEU A C 1
ATOM 677 O O . LEU A 1 84 ? 16.116 -11.418 -16.630 1.00 94.00 84 LEU A O 1
ATOM 681 N N . VAL A 1 85 ? 17.544 -9.787 -17.186 1.00 90.94 85 VAL A N 1
ATOM 682 C CA . VAL A 1 85 ? 17.211 -9.815 -18.607 1.00 90.94 85 VAL A CA 1
ATOM 683 C C . VAL A 1 85 ? 18.225 -10.700 -19.308 1.00 90.94 85 VAL A C 1
ATOM 685 O O . VAL A 1 85 ? 19.421 -10.424 -19.270 1.00 90.94 85 VAL A O 1
ATOM 688 N N . ASN A 1 86 ? 17.744 -11.760 -19.954 1.00 91.69 86 ASN A N 1
ATOM 689 C CA . ASN A 1 86 ? 18.579 -12.643 -20.760 1.00 91.69 86 ASN A CA 1
ATOM 690 C C . ASN A 1 86 ? 18.983 -11.990 -22.084 1.00 91.69 86 ASN A C 1
ATOM 692 O O . ASN A 1 86 ? 18.342 -11.054 -22.573 1.00 91.69 86 ASN A O 1
ATOM 696 N N . GLN A 1 87 ? 20.028 -12.547 -22.695 1.00 92.69 87 GLN A N 1
ATOM 697 C CA . GLN A 1 87 ? 20.458 -12.151 -24.027 1.00 92.69 87 GLN A CA 1
ATOM 698 C C . GLN A 1 87 ? 19.297 -12.284 -25.017 1.00 92.69 87 GLN A C 1
ATOM 700 O O . GLN A 1 87 ? 18.693 -13.350 -25.142 1.00 92.69 87 GLN A O 1
ATOM 705 N N . ARG A 1 88 ? 18.979 -11.200 -25.729 1.00 90.94 88 ARG A N 1
ATOM 706 C CA . ARG A 1 88 ? 17.879 -11.194 -26.701 1.00 90.94 88 ARG A CA 1
ATOM 707 C C . ARG A 1 88 ? 18.146 -10.262 -27.862 1.00 90.94 88 ARG A C 1
ATOM 709 O O . ARG A 1 88 ? 18.765 -9.207 -27.712 1.00 90.94 88 ARG A O 1
ATOM 716 N N . PHE A 1 89 ? 17.677 -10.661 -29.035 1.00 92.25 89 PHE A N 1
ATOM 717 C CA . PHE A 1 89 ? 17.825 -9.854 -30.235 1.00 92.25 89 PHE A CA 1
ATOM 718 C C . PHE A 1 89 ? 16.736 -8.796 -30.257 1.00 92.25 89 PHE A C 1
ATOM 720 O O . PHE A 1 89 ? 15.558 -9.128 -30.151 1.00 92.25 89 PHE A O 1
ATOM 727 N N . LEU A 1 90 ? 17.132 -7.530 -30.379 1.00 88.31 90 LEU A N 1
ATOM 728 C CA . LEU A 1 90 ? 16.214 -6.414 -30.531 1.00 88.31 90 LEU A CA 1
ATOM 729 C C . LEU A 1 90 ? 16.212 -5.974 -32.002 1.00 88.31 90 LEU A C 1
ATOM 731 O O . LEU A 1 90 ? 17.208 -5.410 -32.465 1.00 88.31 90 LEU A O 1
ATOM 735 N N . PRO A 1 91 ? 15.124 -6.238 -32.751 1.00 90.00 91 PRO A N 1
ATOM 736 C CA . PRO A 1 91 ? 15.036 -5.874 -34.160 1.00 90.00 91 PRO A CA 1
ATOM 737 C C . PRO A 1 91 ? 15.159 -4.367 -34.405 1.00 90.00 91 PRO A C 1
ATOM 739 O O . PRO A 1 91 ? 14.654 -3.560 -33.623 1.00 90.00 91 PRO A O 1
ATOM 742 N N . ALA A 1 92 ? 15.732 -3.999 -35.553 1.00 86.31 92 ALA A N 1
ATOM 743 C CA . ALA A 1 92 ? 15.966 -2.612 -35.961 1.00 86.31 92 ALA A CA 1
ATOM 744 C C . ALA A 1 92 ? 14.704 -1.732 -35.934 1.00 86.31 92 ALA A C 1
ATOM 746 O O . ALA A 1 92 ? 14.788 -0.566 -35.566 1.00 86.31 92 ALA A O 1
ATOM 747 N N . LYS A 1 93 ? 13.524 -2.304 -36.217 1.00 85.75 93 LYS A N 1
ATOM 748 C CA . LYS A 1 93 ? 12.237 -1.582 -36.213 1.00 85.75 93 LYS A CA 1
ATOM 749 C C . LYS A 1 93 ? 11.883 -0.919 -34.873 1.00 85.75 93 LYS A C 1
ATOM 751 O O . LYS A 1 93 ? 11.080 0.001 -34.852 1.00 85.75 93 LYS A O 1
ATOM 756 N N . TYR A 1 94 ? 12.441 -1.403 -33.759 1.00 84.56 94 TYR A N 1
ATOM 757 C CA . TYR A 1 94 ? 12.237 -0.820 -32.424 1.00 84.56 94 TYR A CA 1
ATOM 758 C C . TYR A 1 94 ? 13.311 0.214 -32.049 1.00 84.56 94 TYR A C 1
ATOM 760 O O . TYR A 1 94 ? 13.257 0.795 -30.970 1.00 84.56 94 TYR A O 1
ATOM 768 N N . LEU A 1 95 ? 14.304 0.410 -32.918 1.00 81.50 95 LEU A N 1
ATOM 769 C CA . LEU A 1 95 ? 15.427 1.339 -32.760 1.00 81.50 95 LEU A CA 1
ATOM 770 C C . LEU A 1 95 ? 15.352 2.511 -33.751 1.00 81.50 95 LEU A C 1
ATOM 772 O O . LEU A 1 95 ? 16.147 3.450 -33.665 1.00 81.50 95 LEU A O 1
ATOM 776 N N . ASP A 1 96 ? 14.407 2.456 -34.691 1.00 75.31 96 ASP A N 1
ATOM 777 C CA . ASP A 1 96 ? 14.101 3.547 -35.605 1.00 75.31 96 ASP A CA 1
ATOM 778 C C . ASP A 1 96 ? 13.477 4.710 -34.822 1.00 75.31 96 ASP A C 1
ATOM 780 O O . ASP A 1 96 ? 12.417 4.590 -34.209 1.00 75.31 96 ASP A O 1
ATOM 784 N N . THR A 1 97 ? 14.152 5.856 -34.841 1.00 72.62 97 THR A N 1
ATOM 785 C CA . THR A 1 97 ? 13.640 7.119 -34.298 1.00 72.62 97 THR A CA 1
ATOM 786 C C . THR A 1 97 ? 13.526 8.147 -35.425 1.00 72.62 97 THR A C 1
ATOM 788 O O . THR A 1 97 ? 14.198 7.994 -36.447 1.00 72.62 97 THR A O 1
ATOM 791 N N . PRO A 1 98 ? 12.751 9.237 -35.262 1.00 71.25 98 PRO A N 1
ATOM 792 C CA . PRO A 1 98 ? 12.710 10.322 -36.250 1.00 71.25 98 PRO A CA 1
ATOM 793 C C . PRO A 1 98 ? 14.088 10.936 -36.561 1.00 71.25 98 PRO A C 1
ATOM 795 O O . PRO A 1 98 ? 14.277 11.513 -37.625 1.00 71.25 98 PRO A O 1
ATOM 798 N N . ALA A 1 99 ? 15.064 10.779 -35.658 1.00 68.31 99 ALA A N 1
ATOM 799 C CA . ALA A 1 99 ? 16.453 11.212 -35.825 1.00 68.31 99 ALA A CA 1
ATOM 800 C C . ALA A 1 99 ? 17.363 10.150 -36.490 1.00 68.31 99 ALA A C 1
ATOM 802 O O . ALA A 1 99 ? 18.582 10.314 -36.518 1.00 68.31 99 ALA A O 1
ATOM 803 N N . GLY A 1 100 ? 16.792 9.055 -37.003 1.00 67.56 100 GLY A N 1
ATOM 804 C CA . GLY A 1 100 ? 17.500 7.932 -37.618 1.00 67.56 100 GLY A CA 1
ATOM 805 C C . GLY A 1 100 ? 17.590 6.684 -36.729 1.00 67.56 100 GLY A C 1
ATOM 806 O O . GLY A 1 100 ? 16.989 6.592 -35.653 1.00 67.56 100 GLY A O 1
ATOM 807 N N . ARG A 1 101 ? 18.362 5.700 -37.203 1.00 68.81 101 ARG A N 1
ATOM 808 C CA . ARG A 1 101 ? 18.614 4.411 -36.537 1.00 68.81 101 ARG A CA 1
ATOM 809 C C . ARG A 1 101 ? 19.616 4.562 -35.400 1.00 68.81 101 ARG A C 1
ATOM 811 O O . ARG A 1 101 ? 20.809 4.308 -35.561 1.00 68.81 101 ARG A O 1
ATOM 818 N N . LYS A 1 102 ? 19.137 4.998 -34.237 1.00 67.25 102 LYS A N 1
ATOM 819 C CA . LYS A 1 102 ? 19.965 5.127 -33.035 1.00 67.25 102 LYS A CA 1
ATOM 820 C C . LYS A 1 102 ? 20.448 3.725 -32.619 1.00 67.25 102 LYS A C 1
ATOM 822 O O . LYS A 1 102 ? 19.674 2.775 -32.654 1.00 67.25 102 LYS A O 1
ATOM 827 N N . TYR A 1 103 ? 21.719 3.592 -32.230 1.00 74.00 103 TYR A N 1
ATOM 828 C CA . TYR A 1 103 ? 22.353 2.353 -31.727 1.00 74.00 103 TYR A CA 1
ATOM 829 C C . TYR A 1 103 ? 22.727 1.260 -32.749 1.00 74.00 103 TYR A C 1
ATOM 831 O O . TYR A 1 103 ? 23.423 0.318 -32.368 1.00 74.00 103 TYR A O 1
ATOM 839 N N . LEU A 1 104 ? 22.342 1.374 -34.025 1.00 78.56 104 LEU A N 1
ATOM 840 C CA . LEU A 1 104 ? 22.814 0.462 -35.078 1.00 78.56 104 LEU A CA 1
ATOM 841 C C . LEU A 1 104 ? 24.145 0.968 -35.642 1.00 78.56 104 LEU A C 1
ATOM 843 O O . LEU A 1 104 ? 24.281 2.152 -35.945 1.00 78.56 104 LEU A O 1
ATOM 847 N N . LYS A 1 105 ? 25.142 0.083 -35.747 1.00 76.75 105 LYS A N 1
ATOM 848 C CA . LYS A 1 105 ? 26.491 0.462 -36.197 1.00 76.75 105 LYS A CA 1
ATOM 849 C C . LYS A 1 105 ? 26.544 0.619 -37.715 1.00 76.75 105 LYS A C 1
ATOM 851 O O . LYS A 1 105 ? 27.226 1.515 -38.198 1.00 76.75 105 LYS A O 1
ATOM 856 N N . ASN A 1 106 ? 25.789 -0.202 -38.448 1.00 76.88 106 ASN A N 1
ATOM 857 C CA . ASN A 1 106 ? 25.650 -0.106 -39.897 1.00 76.88 106 ASN A CA 1
ATOM 858 C C . ASN A 1 106 ? 24.191 0.106 -40.315 1.00 76.88 106 ASN A C 1
ATOM 860 O O . ASN A 1 106 ? 23.262 -0.464 -39.742 1.00 76.88 106 ASN A O 1
ATOM 864 N N . GLY A 1 107 ? 23.991 0.836 -41.416 1.00 70.88 107 GLY A N 1
ATOM 865 C CA . GLY A 1 107 ? 22.669 1.062 -42.013 1.00 70.88 107 GLY A CA 1
ATOM 866 C C . GLY A 1 107 ? 21.961 -0.201 -42.529 1.00 70.88 107 GLY A C 1
ATOM 867 O O . GLY A 1 107 ? 20.772 -0.141 -42.818 1.00 70.88 107 GLY A O 1
ATOM 868 N N . ASN A 1 108 ? 22.646 -1.346 -42.607 1.00 79.00 108 ASN A N 1
ATOM 869 C CA . ASN A 1 108 ? 22.067 -2.634 -43.014 1.00 79.00 108 ASN A CA 1
ATOM 870 C C . ASN A 1 108 ? 21.835 -3.602 -41.841 1.00 79.00 108 ASN A C 1
ATOM 872 O O . ASN A 1 108 ? 21.338 -4.710 -42.056 1.00 79.00 108 ASN A O 1
ATOM 876 N N . ASP A 1 109 ? 22.189 -3.218 -40.611 1.00 82.44 109 ASP A N 1
ATOM 877 C CA . ASP A 1 109 ? 22.027 -4.090 -39.450 1.00 82.44 109 ASP A CA 1
ATOM 878 C C . ASP A 1 109 ? 20.536 -4.357 -39.188 1.00 82.44 109 ASP A C 1
ATOM 880 O O . ASP A 1 109 ? 19.713 -3.442 -39.115 1.00 82.44 109 ASP A O 1
ATOM 884 N N . LYS A 1 110 ? 20.178 -5.635 -39.013 1.00 85.69 110 LYS A N 1
ATOM 885 C CA . LYS A 1 110 ? 18.786 -6.063 -38.770 1.00 85.69 110 LYS A CA 1
ATOM 886 C C . LYS A 1 110 ? 18.320 -5.822 -37.327 1.00 85.69 110 LYS A C 1
ATOM 888 O O . LYS A 1 110 ? 17.150 -6.050 -37.016 1.00 85.69 110 LYS A O 1
ATOM 893 N N . GLY A 1 111 ? 19.216 -5.391 -36.442 1.00 87.44 111 GLY A N 1
ATOM 894 C CA . GLY A 1 111 ? 18.971 -5.204 -35.014 1.00 87.44 111 GLY A CA 1
ATOM 895 C C . GLY A 1 111 ? 20.258 -5.283 -34.198 1.00 87.44 111 GLY A C 1
ATOM 896 O O . GLY A 1 111 ? 21.346 -5.410 -34.758 1.00 87.44 111 GLY A O 1
ATOM 897 N N . ILE A 1 112 ? 20.123 -5.233 -32.874 1.00 89.06 112 ILE A N 1
ATOM 898 C CA . ILE A 1 112 ? 21.240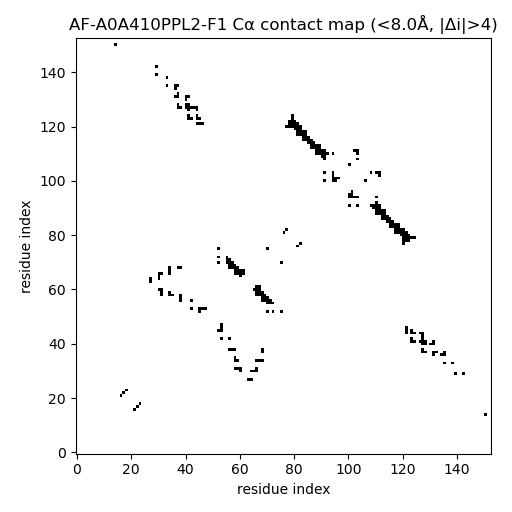 -5.360 -31.929 1.00 89.06 112 ILE A CA 1
ATOM 899 C C . ILE A 1 112 ? 21.049 -6.562 -31.012 1.00 89.06 112 ILE A C 1
ATOM 901 O O . ILE A 1 112 ? 19.928 -6.941 -30.664 1.00 89.06 112 ILE A O 1
ATOM 905 N N . MET A 1 113 ? 22.167 -7.140 -30.583 1.00 90.12 113 MET A N 1
ATOM 906 C CA . MET A 1 113 ? 22.176 -8.135 -29.522 1.00 90.12 113 MET A CA 1
ATOM 907 C C . MET A 1 113 ? 22.230 -7.429 -28.170 1.00 90.12 113 MET A C 1
ATOM 909 O O . MET A 1 113 ? 23.234 -6.798 -27.836 1.00 90.12 113 MET A O 1
ATOM 913 N N . LEU A 1 114 ? 21.149 -7.519 -27.396 1.00 89.31 114 LEU A N 1
ATOM 914 C CA . LEU A 1 114 ? 21.166 -7.079 -26.006 1.00 89.31 114 LEU A CA 1
ATOM 915 C C . LEU A 1 114 ? 21.867 -8.147 -25.179 1.00 89.31 114 LEU A C 1
ATOM 917 O O . LEU A 1 114 ? 21.514 -9.322 -25.272 1.00 89.31 114 LEU A O 1
ATOM 921 N N . HIS A 1 115 ? 22.860 -7.733 -24.401 1.00 88.81 115 HIS A N 1
ATOM 922 C CA . HIS A 1 115 ? 23.593 -8.620 -23.508 1.00 88.81 115 HIS A CA 1
ATOM 923 C C . HIS A 1 115 ? 22.812 -8.820 -22.207 1.00 88.81 115 HIS A C 1
ATOM 925 O O . HIS A 1 115 ? 21.984 -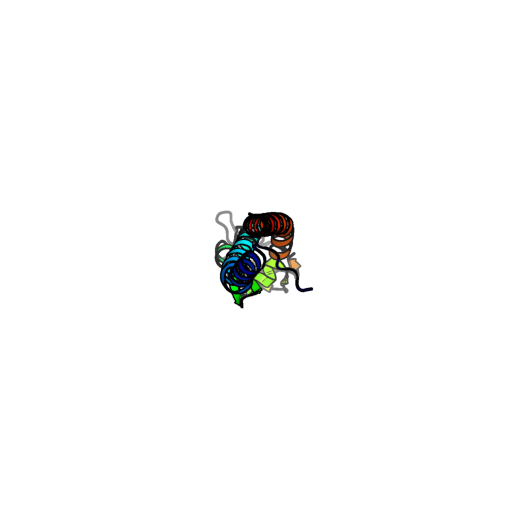7.968 -21.866 1.00 88.81 115 HIS A O 1
ATOM 931 N N . PRO A 1 116 ? 23.070 -9.918 -21.479 1.00 92.44 116 PRO A N 1
ATOM 932 C CA . PRO A 1 116 ? 22.454 -10.125 -20.185 1.00 92.44 116 PRO A CA 1
ATOM 933 C C . PRO A 1 116 ? 22.763 -8.968 -19.238 1.00 92.44 116 PRO A C 1
ATOM 935 O O . PRO A 1 116 ? 23.912 -8.542 -19.119 1.00 92.44 116 PRO A O 1
ATOM 938 N N . GLN A 1 117 ? 21.738 -8.466 -18.561 1.00 92.69 117 GLN A N 1
ATOM 939 C CA . GLN A 1 117 ? 21.882 -7.395 -17.585 1.00 92.69 117 GLN A CA 1
ATOM 940 C C . GLN A 1 117 ? 20.882 -7.597 -16.453 1.00 92.69 117 GLN A C 1
ATOM 942 O O . GLN A 1 117 ? 19.733 -7.976 -16.682 1.00 92.69 117 GLN A O 1
ATOM 947 N N . TYR A 1 118 ? 21.316 -7.312 -15.229 1.00 93.69 118 TYR A N 1
ATOM 948 C CA . TYR A 1 118 ? 20.421 -7.245 -14.084 1.00 93.69 118 TYR A CA 1
ATOM 949 C C . TYR A 1 118 ? 19.761 -5.868 -14.006 1.00 93.69 118 TYR A C 1
ATOM 951 O O . TYR A 1 118 ? 20.447 -4.841 -13.997 1.00 93.69 118 TYR A O 1
ATOM 959 N N . ILE A 1 119 ? 18.433 -5.847 -13.936 1.00 91.88 119 ILE A N 1
ATOM 960 C CA . ILE A 1 119 ? 17.656 -4.638 -13.675 1.00 91.88 119 ILE A CA 1
ATOM 961 C C . ILE A 1 119 ? 17.379 -4.578 -12.176 1.00 91.88 119 ILE A C 1
ATOM 963 O O . ILE A 1 119 ? 16.745 -5.472 -11.623 1.00 91.88 119 ILE A O 1
ATOM 967 N N . LEU A 1 120 ? 17.855 -3.513 -11.527 1.00 94.19 120 LEU A N 1
ATOM 968 C CA . LEU A 1 120 ? 17.652 -3.289 -10.097 1.00 94.19 120 LEU A CA 1
ATOM 969 C C . LEU A 1 120 ? 16.178 -3.013 -9.777 1.00 94.19 120 LEU A C 1
ATOM 971 O O . LEU A 1 120 ? 15.533 -2.188 -10.433 1.00 94.19 120 LEU A O 1
ATOM 975 N N . GLY A 1 121 ? 15.693 -3.659 -8.719 1.00 94.19 121 GLY A N 1
ATOM 976 C CA . GLY A 1 121 ? 14.371 -3.428 -8.157 1.00 94.19 121 GLY A CA 1
ATOM 977 C C . GLY A 1 121 ? 14.210 -2.024 -7.585 1.00 94.19 121 GLY A C 1
ATOM 978 O O . GLY A 1 121 ? 15.163 -1.383 -7.131 1.00 94.19 121 GLY A O 1
ATOM 979 N N . LYS A 1 122 ? 12.980 -1.512 -7.615 1.00 93.75 122 LYS A N 1
ATOM 980 C CA . LYS A 1 122 ? 12.648 -0.218 -7.006 1.00 93.75 122 LYS A CA 1
ATOM 981 C C . LYS A 1 122 ? 12.368 -0.321 -5.511 1.00 93.75 122 LYS A C 1
ATOM 983 O O . LYS A 1 122 ? 12.531 0.699 -4.831 1.00 93.75 122 LYS A O 1
ATOM 988 N N . HIS A 1 123 ? 12.023 -1.511 -5.018 1.00 95.94 123 HIS A N 1
ATOM 989 C CA . HIS A 1 123 ? 11.673 -1.791 -3.623 1.00 95.94 123 HIS A CA 1
ATOM 990 C C . HIS A 1 123 ? 10.613 -0.814 -3.099 1.00 95.94 123 HIS A C 1
ATOM 992 O O . HIS A 1 123 ? 10.791 -0.150 -2.077 1.00 95.94 123 HIS A O 1
ATOM 998 N N . PHE A 1 124 ? 9.561 -0.607 -3.895 1.00 94.38 124 PHE A N 1
ATOM 999 C CA . PHE A 1 124 ? 8.533 0.388 -3.602 1.00 94.38 124 PHE A CA 1
ATOM 1000 C C . PHE A 1 124 ? 7.625 -0.061 -2.454 1.00 94.38 124 PHE A C 1
ATOM 1002 O O . PHE A 1 124 ? 7.147 0.791 -1.708 1.00 94.38 124 PHE A O 1
ATOM 1009 N N . MET A 1 125 ? 7.429 -1.374 -2.284 1.00 94.81 125 MET A N 1
ATOM 1010 C CA . MET A 1 125 ? 6.678 -1.932 -1.157 1.00 94.81 125 MET A CA 1
ATOM 1011 C C . MET A 1 125 ? 7.417 -1.664 0.154 1.00 94.81 125 MET A C 1
ATOM 1013 O O . MET A 1 125 ? 6.851 -1.088 1.078 1.00 94.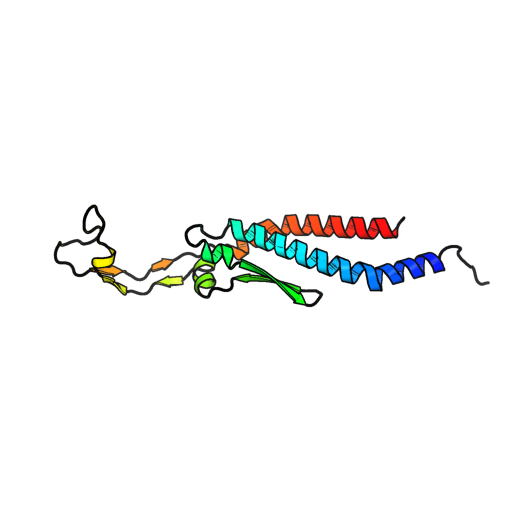81 125 MET A O 1
ATOM 1017 N N . GLU A 1 126 ? 8.702 -2.007 0.214 1.00 95.94 126 GLU A N 1
ATOM 1018 C CA . GLU A 1 126 ? 9.532 -1.870 1.410 1.00 95.94 126 GLU A CA 1
ATOM 1019 C C . GLU A 1 126 ? 9.704 -0.400 1.798 1.00 95.94 126 GLU A C 1
ATOM 1021 O O . GLU A 1 126 ? 9.469 -0.036 2.947 1.00 95.94 126 GLU A O 1
ATOM 1026 N N . LYS A 1 127 ? 10.043 0.467 0.835 1.00 96.44 127 LYS A N 1
ATOM 1027 C CA . LYS A 1 127 ? 10.181 1.913 1.078 1.00 96.44 127 LYS A CA 1
ATOM 1028 C C . LYS A 1 127 ? 8.866 2.551 1.509 1.00 96.44 127 LYS A C 1
ATOM 1030 O O . LYS A 1 127 ? 8.849 3.376 2.418 1.00 96.44 127 LYS A O 1
ATOM 1035 N N . GLY A 1 128 ? 7.768 2.160 0.862 1.00 96.00 128 GLY A N 1
ATOM 1036 C CA . GLY A 1 128 ? 6.432 2.622 1.211 1.00 96.00 128 GLY A CA 1
ATOM 1037 C C . GLY A 1 128 ? 6.050 2.245 2.633 1.00 96.00 128 GLY A C 1
ATOM 1038 O O . GLY A 1 128 ? 5.625 3.110 3.392 1.00 96.00 128 GLY A O 1
ATOM 1039 N N . MET A 1 129 ? 6.270 0.986 3.014 1.00 95.94 129 MET A N 1
ATOM 1040 C CA . MET A 1 129 ? 5.981 0.498 4.361 1.00 95.94 129 MET A CA 1
ATOM 1041 C C . MET A 1 129 ? 6.868 1.146 5.422 1.00 95.94 129 MET A C 1
ATOM 1043 O O . MET A 1 129 ? 6.340 1.593 6.432 1.00 95.94 129 MET A O 1
ATOM 1047 N N . GLN A 1 130 ? 8.171 1.297 5.169 1.00 97.44 130 GLN A N 1
ATOM 1048 C CA . GLN A 1 130 ? 9.079 2.015 6.073 1.00 97.44 130 GLN A CA 1
ATOM 1049 C C . GLN A 1 130 ? 8.633 3.467 6.309 1.00 97.44 130 GLN A C 1
ATOM 1051 O O . GLN A 1 130 ? 8.778 3.990 7.410 1.00 97.44 130 GLN A O 1
ATOM 1056 N N . ASN A 1 131 ? 8.063 4.124 5.292 1.00 97.06 131 ASN A N 1
ATOM 1057 C CA . ASN A 1 131 ? 7.526 5.479 5.431 1.00 97.06 131 ASN A CA 1
ATOM 1058 C C . ASN A 1 131 ? 6.133 5.516 6.087 1.00 97.06 131 ASN A C 1
ATOM 1060 O O . ASN A 1 131 ? 5.762 6.511 6.714 1.00 97.06 131 ASN A O 1
ATOM 1064 N N . ALA A 1 132 ? 5.342 4.457 5.913 1.00 97.00 132 ALA A N 1
ATOM 1065 C CA . ALA A 1 132 ? 3.998 4.339 6.464 1.00 97.00 132 ALA A CA 1
ATOM 1066 C C . ALA A 1 132 ? 4.006 3.983 7.948 1.00 97.00 132 ALA A C 1
ATOM 1068 O O . ALA A 1 132 ? 3.212 4.540 8.699 1.00 97.00 132 ALA A O 1
ATOM 1069 N N . GLU A 1 133 ? 4.904 3.096 8.369 1.00 96.75 133 GLU A N 1
ATOM 1070 C CA . GLU A 1 133 ? 4.990 2.556 9.725 1.00 96.75 133 GLU A CA 1
ATOM 1071 C C . GLU A 1 133 ? 4.931 3.630 10.825 1.00 96.75 133 GLU A C 1
ATOM 1073 O O . GLU A 1 133 ? 4.014 3.561 11.644 1.00 96.75 133 GLU A O 1
ATOM 1078 N N . PRO A 1 134 ? 5.776 4.683 10.839 1.00 97.94 134 PRO A N 1
ATOM 1079 C CA . PRO A 1 134 ? 5.694 5.699 11.888 1.00 97.94 134 PRO A CA 1
ATOM 1080 C C . PRO A 1 134 ? 4.352 6.445 11.890 1.00 97.94 134 PRO A C 1
ATOM 1082 O O . PRO A 1 134 ? 3.840 6.793 12.950 1.00 97.94 134 PRO A O 1
ATOM 1085 N N . LYS A 1 135 ? 3.746 6.669 10.717 1.00 97.31 135 LYS A N 1
ATOM 1086 C CA . LYS A 1 135 ? 2.450 7.355 10.591 1.00 97.31 135 LYS A CA 1
ATOM 1087 C C . LYS A 1 135 ? 1.308 6.472 11.085 1.00 97.31 135 LYS A C 1
ATOM 1089 O O . LYS A 1 135 ? 0.412 6.961 11.762 1.00 97.31 135 LYS A O 1
ATOM 1094 N N . ILE A 1 136 ? 1.359 5.184 10.753 1.00 97.06 136 ILE A N 1
ATOM 1095 C CA . ILE A 1 136 ? 0.402 4.175 11.209 1.00 97.06 136 ILE A CA 1
ATOM 1096 C C . ILE A 1 136 ? 0.477 4.038 12.729 1.00 97.06 136 ILE A C 1
ATOM 1098 O O . ILE A 1 136 ? -0.556 4.049 13.383 1.00 97.06 136 ILE A O 1
ATOM 1102 N N . MET A 1 137 ? 1.678 3.974 13.306 1.00 97.44 137 MET A N 1
ATOM 1103 C CA . MET A 1 137 ? 1.840 3.869 14.759 1.00 97.44 137 MET A CA 1
ATOM 1104 C C . MET A 1 137 ? 1.295 5.095 15.498 1.00 97.44 137 MET A C 1
ATOM 1106 O O . MET A 1 137 ? 0.660 4.948 16.538 1.00 97.44 137 MET A O 1
ATOM 1110 N N . LEU A 1 138 ? 1.504 6.301 14.960 1.00 97.38 138 LEU A N 1
ATOM 1111 C CA . LEU A 1 138 ? 0.923 7.523 15.524 1.00 97.38 138 LEU A CA 1
ATOM 1112 C C . LEU A 1 138 ? -0.608 7.501 15.488 1.00 97.38 138 LEU A C 1
ATOM 1114 O O . LEU A 1 138 ? -1.244 7.838 16.483 1.00 97.38 138 LEU A O 1
ATOM 1118 N N . GLU A 1 139 ? -1.185 7.086 14.362 1.00 97.12 139 GLU A N 1
ATOM 1119 C CA . GLU A 1 139 ? -2.632 6.950 14.209 1.00 97.12 139 GLU A CA 1
ATOM 1120 C C . GLU A 1 139 ? -3.208 5.917 15.190 1.00 97.12 139 GLU A C 1
ATOM 1122 O O . GLU A 1 139 ? -4.140 6.224 15.926 1.00 97.12 139 GLU A O 1
ATOM 1127 N N . LEU A 1 140 ? -2.599 4.730 15.276 1.00 95.81 140 LEU A N 1
ATOM 1128 C CA . LEU A 1 140 ? -3.034 3.673 16.191 1.00 95.81 140 LEU A CA 1
ATOM 1129 C C . LEU A 1 140 ? -2.987 4.115 17.655 1.00 95.81 140 LEU A C 1
ATOM 1131 O O . LEU A 1 140 ? -3.924 3.839 18.400 1.00 95.81 140 LEU A O 1
ATOM 1135 N N . ASN A 1 141 ? -1.926 4.815 18.065 1.00 96.56 141 ASN A N 1
ATOM 1136 C CA . ASN A 1 141 ? -1.828 5.350 19.422 1.00 96.56 141 ASN A CA 1
ATOM 1137 C C . ASN A 1 141 ? -2.924 6.388 19.691 1.00 96.56 141 ASN A C 1
ATOM 1139 O O . ASN A 1 141 ? -3.577 6.320 20.726 1.00 96.56 141 ASN A O 1
ATOM 1143 N N . SER A 1 142 ? -3.173 7.300 18.743 1.00 96.25 142 SER A N 1
ATOM 1144 C CA . SER A 1 142 ? -4.244 8.296 18.865 1.00 96.25 142 SER A CA 1
ATOM 1145 C C . SER A 1 142 ? -5.616 7.637 18.999 1.00 96.25 142 SER A C 1
ATOM 1147 O O . SER A 1 142 ? -6.405 8.021 19.859 1.00 96.25 142 SER A O 1
ATOM 1149 N N . TRP A 1 143 ? -5.894 6.622 18.179 1.00 95.06 143 TRP A N 1
ATOM 1150 C CA . TRP A 1 143 ? -7.147 5.877 18.234 1.00 95.06 143 TRP A CA 1
ATOM 1151 C C . TRP A 1 143 ? -7.328 5.146 19.571 1.00 95.06 143 TRP A C 1
ATOM 1153 O O . TRP A 1 143 ? -8.395 5.231 20.181 1.00 95.06 143 TRP A O 1
ATOM 1163 N N . LEU A 1 144 ? -6.287 4.463 20.061 1.00 92.31 144 LEU A N 1
ATOM 1164 C CA . LEU A 1 144 ? -6.331 3.775 21.353 1.00 92.31 144 LEU A CA 1
ATOM 1165 C C . LEU A 1 144 ? -6.519 4.753 22.519 1.00 92.31 144 LEU A C 1
ATOM 1167 O O . LEU A 1 144 ? -7.322 4.477 23.408 1.00 92.31 144 LEU A O 1
ATOM 1171 N N . ASP A 1 145 ? -5.836 5.898 22.505 1.00 93.44 145 ASP A N 1
ATOM 1172 C CA . ASP A 1 145 ? -5.978 6.933 23.533 1.00 93.44 145 ASP A CA 1
ATOM 1173 C C . ASP A 1 145 ? -7.398 7.510 23.563 1.00 93.44 145 ASP A C 1
ATOM 1175 O O . ASP A 1 145 ? -7.970 7.704 24.637 1.00 93.44 145 ASP A O 1
ATOM 1179 N N . GLU A 1 146 ? -8.000 7.766 22.400 1.00 91.75 146 GLU A N 1
ATOM 1180 C CA . GLU A 1 146 ? -9.396 8.202 22.314 1.00 91.75 146 GLU A CA 1
ATOM 1181 C C . GLU A 1 146 ? -10.358 7.141 22.849 1.00 91.75 146 GLU A C 1
ATOM 1183 O O . GLU A 1 146 ? -11.289 7.469 23.585 1.00 91.75 146 GLU A O 1
ATOM 1188 N N . LEU A 1 147 ? -10.124 5.871 22.515 1.00 88.44 147 LEU A N 1
ATOM 1189 C CA . LEU A 1 147 ? -10.943 4.763 22.992 1.00 88.44 147 LEU A CA 1
ATOM 1190 C C . LEU A 1 147 ? -10.852 4.615 24.518 1.00 88.44 147 LEU A C 1
ATOM 1192 O O . LEU A 1 147 ? -11.874 4.422 25.173 1.00 88.44 147 LEU A O 1
ATOM 1196 N N . LEU A 1 148 ? -9.653 4.753 25.089 1.00 85.69 148 LEU A N 1
ATOM 1197 C CA . LEU A 1 148 ? -9.429 4.697 26.535 1.00 85.69 148 LEU A CA 1
ATOM 1198 C C . LEU A 1 148 ? -9.979 5.923 27.271 1.00 85.69 148 LEU A C 1
ATOM 1200 O O . LEU A 1 148 ? -10.482 5.779 28.381 1.00 85.69 148 LEU A O 1
ATOM 1204 N N . ARG A 1 149 ? -9.937 7.120 26.675 1.00 87.19 149 ARG A N 1
ATOM 1205 C CA . ARG A 1 149 ? -10.573 8.308 27.271 1.00 87.19 149 ARG A CA 1
ATOM 1206 C C . ARG A 1 149 ? -12.078 8.131 27.411 1.00 87.19 149 ARG A C 1
ATOM 1208 O O . ARG A 1 149 ? -12.601 8.391 28.483 1.00 87.19 149 ARG A O 1
ATOM 1215 N N . ARG A 1 150 ? -12.743 7.589 26.386 1.00 81.50 150 ARG A N 1
ATOM 1216 C CA . ARG A 1 150 ? -14.182 7.268 26.436 1.00 81.50 150 ARG A CA 1
ATOM 1217 C C . ARG A 1 150 ? -14.547 6.218 27.495 1.00 81.50 150 ARG A C 1
ATOM 1219 O O . ARG A 1 150 ? -15.723 6.048 27.771 1.00 81.50 150 ARG A O 1
ATOM 1226 N N . LEU A 1 151 ? -13.567 5.471 28.010 1.00 71.94 151 LEU A N 1
ATOM 1227 C CA . LEU A 1 151 ? -13.743 4.469 29.068 1.00 71.94 151 LEU A CA 1
ATOM 1228 C C . LEU A 1 151 ? -13.526 5.028 30.481 1.00 71.94 151 LEU A C 1
ATOM 1230 O O . LEU A 1 151 ? -13.870 4.357 31.452 1.00 71.94 151 LEU A O 1
ATOM 1234 N N . GLY A 1 152 ? -12.858 6.178 30.597 1.00 67.25 152 GLY A N 1
ATOM 1235 C CA . GLY A 1 152 ? -12.546 6.826 31.872 1.00 67.25 152 GLY A CA 1
ATOM 1236 C C . GLY A 1 152 ? -13.407 8.052 32.181 1.00 67.25 152 GLY A C 1
ATOM 1237 O O . GLY A 1 152 ? -13.233 8.633 33.252 1.00 67.25 152 GLY A O 1
ATOM 1238 N N . GLU A 1 153 ? -14.272 8.451 31.246 1.00 57.88 153 GLU A N 1
ATOM 1239 C CA . GLU A 1 153 ? -15.374 9.408 31.429 1.00 57.88 153 GLU A CA 1
ATOM 1240 C C . GLU A 1 153 ? -16.640 8.672 31.867 1.00 57.88 153 GLU A C 1
ATOM 1242 O O . GLU A 1 153 ? -17.344 9.223 32.743 1.00 57.88 153 GLU A O 1
#

Solvent-accessible surface area (backbone atoms only — not comparable to full-atom values): 8836 Å² total; per-residue (Å²): 137,87,84,85,64,88,65,51,68,60,53,50,52,52,50,49,45,39,63,71,54,49,45,61,55,50,49,41,54,49,46,51,49,46,30,50,47,32,45,57,38,20,48,72,50,44,67,75,95,38,60,64,61,50,67,41,48,46,60,45,73,80,53,88,86,40,62,45,70,49,64,84,49,84,66,52,53,45,49,31,68,23,46,77,42,68,67,43,78,45,52,35,85,82,36,59,46,101,93,40,62,58,94,55,92,48,101,80,54,69,46,47,78,44,68,65,45,75,46,81,36,64,40,17,65,61,54,8,43,67,64,21,47,66,56,43,53,52,49,53,51,52,52,52,51,54,56,51,49,71,71,75,112

Sequence (153 aa):
MSFEVEGLEEWKQELLKITNETFPNEKQRELQKIGHMAEREIKQFIPVDTGRLRASLNTQLLDKNTAQVGVDTDYAIDVNNGHLVNQRFLPAKYLDTPAGRKYLKNGNDKGIMLHPQYILGKHFMEKGMQNAEPKIMLELNSWLDELLRRLGE

Radius of gyration: 27.34 Å; Cα contacts (8 Å, |Δi|>4): 164; chains: 1; bounding box: 49×24×98 Å

Foldseek 3Di:
DDDDDPCPVVLVVVVVCCVPPVCLVVLQVLQQVLQVLLLVLLLVLQDPVPVVQNVQFDWDDPDSNDIDTDGPDPCLCCQAAWDKDAWDWDAQVVQQDPVGRPPDPDPPDRTDTDHIDIDGHSNSSVSSCVVSVVVSVVSVVVVVVVSVVVSVD

pLDDT: mean 87.87, std 9.55, range [44.88, 97.94]

Mean predicted aligned error: 8.2 Å

Secondary structure (DSSP, 8-state):
-PPP-TTHHHHHHHHHHIIIIIHHHHHHHHHHHHHHHHHHHHHHHS-TT-HHHHHHEEEEE-SSS-EEEEE--TTHHHHHHEEEEPPEEEEGGGTEETTEETT-SSTT--EEEEPPEEEEP--HHHHHHHHHHHHHHHHHHHHHHHHHHHHH-